Protein AF-M1EPU4-F1 (afdb_monomer_lite)

Organism: Mustela putorius furo (NCBI:txid9669)

Structure (mmCIF, N/CA/C/O backbone):
data_AF-M1EPU4-F1
#
_entry.id   AF-M1EPU4-F1
#
loop_
_atom_site.group_PDB
_atom_site.id
_atom_site.type_symbol
_atom_site.label_atom_id
_atom_site.label_alt_id
_atom_site.label_comp_id
_atom_site.label_asym_id
_atom_site.label_entity_id
_atom_site.label_seq_id
_atom_site.pdbx_PDB_ins_code
_atom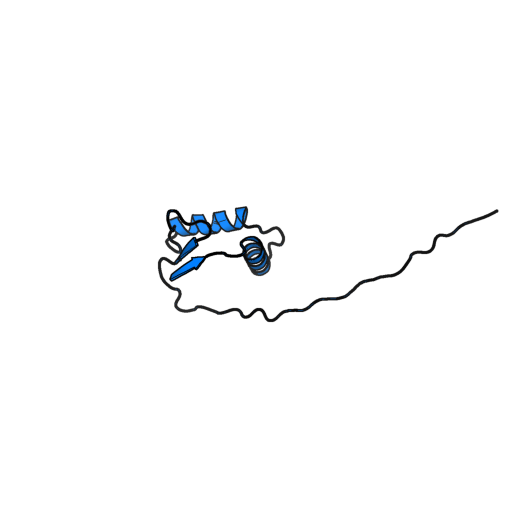_site.Cartn_x
_atom_site.Cartn_y
_atom_site.Cartn_z
_atom_site.occupancy
_atom_site.B_iso_or_equiv
_atom_site.auth_seq_id
_atom_site.auth_comp_id
_atom_site.auth_asym_id
_atom_site.auth_atom_id
_atom_site.pdbx_PDB_model_num
ATOM 1 N N . GLY A 1 1 ? -12.554 -3.444 7.934 1.00 87.81 1 GLY A N 1
ATOM 2 C CA . GLY A 1 1 ? -11.990 -4.812 7.957 1.00 87.81 1 GLY A CA 1
ATOM 3 C C . GLY A 1 1 ? -10.478 -4.742 7.963 1.00 87.81 1 GLY A C 1
ATOM 4 O O . GLY A 1 1 ? -9.939 -3.785 7.418 1.00 87.81 1 GLY A O 1
ATOM 5 N N . ILE A 1 2 ? -9.808 -5.692 8.618 1.00 94.50 2 ILE A N 1
ATOM 6 C CA . ILE A 1 2 ? -8.340 -5.744 8.753 1.00 94.50 2 ILE A CA 1
ATOM 7 C C . ILE A 1 2 ? -7.791 -6.787 7.778 1.00 94.50 2 ILE A C 1
ATOM 9 O O . ILE A 1 2 ? -8.376 -7.858 7.644 1.00 94.50 2 ILE A O 1
ATOM 13 N N . PHE A 1 3 ? -6.676 -6.486 7.115 1.00 95.00 3 PHE A N 1
ATOM 14 C CA . PHE A 1 3 ? -5.997 -7.415 6.215 1.00 95.00 3 PHE A CA 1
ATOM 15 C C . PHE A 1 3 ? -4.475 -7.298 6.324 1.00 95.00 3 PHE A C 1
ATOM 17 O O . PHE A 1 3 ? -3.938 -6.277 6.759 1.00 95.00 3 PHE A O 1
ATOM 24 N N . LYS A 1 4 ? -3.778 -8.358 5.908 1.00 95.81 4 LYS A N 1
ATOM 25 C CA . LYS A 1 4 ? -2.317 -8.438 5.891 1.00 95.81 4 LYS A CA 1
ATOM 26 C C . LYS A 1 4 ? -1.826 -8.769 4.490 1.00 95.81 4 LYS A C 1
ATOM 28 O O . LYS A 1 4 ? -2.320 -9.707 3.872 1.00 95.81 4 LYS A O 1
ATOM 33 N N . LEU A 1 5 ? -0.810 -8.054 4.020 1.00 96.56 5 LEU A N 1
ATOM 34 C CA . LEU A 1 5 ? -0.054 -8.475 2.843 1.00 96.56 5 LEU A CA 1
ATOM 35 C C . LEU A 1 5 ? 0.906 -9.583 3.274 1.00 96.56 5 LEU A C 1
ATOM 37 O O . LEU A 1 5 ? 1.899 -9.317 3.952 1.00 96.56 5 LEU A O 1
ATOM 41 N N . VAL A 1 6 ? 0.583 -10.821 2.907 1.00 95.88 6 VAL A N 1
ATOM 42 C CA . VAL A 1 6 ? 1.439 -11.986 3.172 1.00 95.88 6 VAL A CA 1
ATOM 43 C C . VAL A 1 6 ? 2.631 -11.987 2.216 1.00 95.88 6 VAL A C 1
ATOM 45 O O . VAL A 1 6 ? 3.769 -12.041 2.672 1.00 95.88 6 VAL A O 1
ATOM 48 N N . ASP A 1 7 ? 2.374 -11.824 0.916 1.00 96.25 7 ASP A N 1
ATOM 49 C CA . ASP A 1 7 ? 3.405 -11.636 -0.107 1.00 96.25 7 ASP A CA 1
ATOM 50 C C . ASP A 1 7 ? 3.314 -10.224 -0.703 1.00 96.25 7 ASP A C 1
ATOM 52 O O . ASP A 1 7 ? 2.560 -9.939 -1.636 1.00 96.25 7 ASP A O 1
ATOM 56 N N . SER A 1 8 ? 4.098 -9.302 -0.148 1.00 95.81 8 SER A N 1
ATOM 57 C CA . SER A 1 8 ? 4.136 -7.913 -0.613 1.00 95.81 8 SER A CA 1
ATOM 58 C C . SER A 1 8 ? 4.704 -7.763 -2.030 1.00 95.81 8 SER A C 1
ATOM 60 O O . SER A 1 8 ? 4.365 -6.800 -2.729 1.00 95.81 8 SER A O 1
ATOM 62 N N . LYS A 1 9 ? 5.541 -8.702 -2.488 1.00 96.31 9 LYS A N 1
ATOM 63 C CA . LYS A 1 9 ? 6.128 -8.685 -3.832 1.00 96.31 9 LYS A CA 1
ATOM 64 C C . LYS A 1 9 ? 5.088 -9.096 -4.870 1.00 96.31 9 LYS A C 1
ATOM 66 O O . LYS A 1 9 ? 4.941 -8.395 -5.867 1.00 96.31 9 LYS A O 1
ATOM 71 N N . ALA A 1 10 ? 4.340 -10.170 -4.628 1.00 95.38 10 ALA A N 1
ATOM 72 C CA . ALA A 1 10 ? 3.249 -10.585 -5.509 1.00 95.38 10 ALA A CA 1
ATOM 73 C C . ALA A 1 10 ? 2.153 -9.512 -5.588 1.00 95.38 10 ALA A C 1
ATOM 75 O O . ALA A 1 10 ? 1.789 -9.077 -6.680 1.00 95.38 10 ALA A O 1
ATOM 76 N N . VAL A 1 11 ? 1.713 -8.988 -4.437 1.00 95.44 11 VAL A N 1
ATOM 77 C CA . VAL A 1 11 ? 0.677 -7.943 -4.387 1.00 95.44 11 VAL A CA 1
ATOM 78 C C . VAL A 1 11 ? 1.111 -6.677 -5.131 1.00 95.44 11 VAL A C 1
ATOM 80 O O . VAL A 1 11 ? 0.323 -6.110 -5.884 1.00 95.44 11 VAL A O 1
ATOM 83 N N . SER A 1 12 ? 2.367 -6.239 -4.979 1.00 96.50 12 SER A N 1
ATOM 84 C CA . SER A 1 12 ? 2.851 -5.051 -5.701 1.00 96.50 12 SER A CA 1
ATOM 85 C C . SER A 1 12 ? 2.952 -5.260 -7.212 1.00 96.50 12 SER A C 1
ATOM 87 O O . SER A 1 12 ? 2.639 -4.335 -7.962 1.00 96.50 12 SER A O 1
ATOM 89 N N . LYS A 1 13 ? 3.291 -6.468 -7.675 1.00 95.81 13 LYS A N 1
ATOM 90 C CA . LYS A 1 13 ? 3.230 -6.816 -9.101 1.00 95.81 13 LYS A CA 1
ATOM 91 C C . LYS A 1 13 ? 1.801 -6.789 -9.640 1.00 95.81 13 LYS A C 1
ATOM 93 O O . LYS A 1 13 ? 1.573 -6.176 -10.679 1.00 95.81 13 LYS A O 1
ATOM 98 N N . LEU A 1 14 ? 0.842 -7.393 -8.932 1.00 94.56 14 LEU A N 1
ATOM 99 C CA . LEU A 1 14 ? -0.576 -7.382 -9.322 1.00 94.56 14 LEU A CA 1
ATOM 100 C C . LEU A 1 14 ? -1.128 -5.954 -9.375 1.00 94.56 14 LEU A C 1
ATOM 102 O O . LEU A 1 14 ? -1.774 -5.561 -10.346 1.00 94.56 14 LEU A O 1
ATOM 106 N N . TRP A 1 15 ? -0.787 -5.135 -8.379 1.00 94.50 15 TRP A N 1
ATOM 107 C CA . TRP A 1 15 ? -1.109 -3.710 -8.378 1.00 94.50 15 TRP A CA 1
ATOM 108 C C . TRP A 1 15 ? -0.491 -2.976 -9.578 1.00 94.50 15 TRP A C 1
ATOM 110 O O . TRP A 1 15 ? -1.143 -2.137 -10.202 1.00 94.50 15 TRP A O 1
ATOM 120 N N . GLY A 1 16 ? 0.756 -3.307 -9.923 1.00 96.56 16 GLY A N 1
ATOM 121 C CA . GLY A 1 16 ? 1.444 -2.818 -11.115 1.00 96.56 16 GLY A CA 1
ATOM 122 C C . GLY A 1 16 ? 0.718 -3.182 -12.406 1.00 96.56 16 GLY A C 1
ATOM 123 O O . GLY A 1 16 ? 0.426 -2.283 -13.194 1.00 96.56 16 GLY A O 1
ATOM 124 N N . LYS A 1 17 ? 0.352 -4.460 -12.588 1.00 95.12 17 LYS A N 1
ATOM 125 C CA . LYS A 1 17 ? -0.432 -4.958 -13.735 1.00 95.12 17 LYS A CA 1
ATOM 126 C C . LYS A 1 17 ? -1.739 -4.169 -13.876 1.00 95.12 17 LYS A C 1
ATOM 128 O O . LYS A 1 17 ? -1.989 -3.598 -14.933 1.00 95.12 17 LYS A O 1
ATOM 133 N N . GLN A 1 18 ? -2.493 -4.008 -12.785 1.00 92.88 18 GLN A N 1
ATOM 134 C CA . GLN A 1 18 ? -3.762 -3.265 -12.771 1.00 92.88 18 GLN A CA 1
ATOM 135 C C . GLN A 1 18 ? -3.612 -1.770 -13.107 1.00 92.88 18 GLN A C 1
ATOM 137 O O . GLN A 1 18 ? -4.543 -1.141 -13.609 1.00 92.88 18 GLN A O 1
ATOM 142 N N . LYS A 1 19 ? -2.459 -1.165 -12.803 1.00 93.81 19 LYS A N 1
ATOM 143 C CA . LYS A 1 19 ? -2.169 0.256 -13.071 1.00 93.81 19 LYS A CA 1
ATOM 144 C C . LYS A 1 19 ? -1.303 0.480 -14.313 1.00 93.81 19 LYS A C 1
ATOM 146 O O . LYS A 1 19 ? -0.899 1.617 -14.551 1.00 93.81 19 LYS A O 1
ATOM 151 N N . ASN A 1 20 ? -1.020 -0.572 -15.083 1.00 95.06 20 ASN A N 1
ATOM 152 C CA . ASN A 1 20 ? -0.091 -0.567 -16.212 1.00 95.06 20 ASN A CA 1
ATOM 153 C C . ASN A 1 20 ? 1.285 0.048 -15.859 1.00 95.06 20 ASN A C 1
ATOM 155 O O . ASN A 1 20 ? 1.813 0.924 -16.546 1.00 95.06 20 ASN A O 1
ATOM 159 N N . LYS A 1 21 ? 1.835 -0.365 -14.711 1.00 96.44 21 LYS A N 1
ATOM 160 C CA . LYS A 1 21 ? 3.147 0.035 -14.184 1.00 96.44 21 LYS A CA 1
ATOM 161 C C . LYS A 1 21 ? 3.998 -1.220 -13.932 1.00 96.44 21 LYS A C 1
ATOM 163 O O . LYS A 1 21 ? 3.915 -1.771 -12.835 1.00 96.44 21 LYS A O 1
ATOM 168 N N . PRO A 1 22 ? 4.798 -1.679 -14.913 1.00 93.50 22 PRO A N 1
ATOM 169 C CA . PRO A 1 22 ? 5.544 -2.938 -14.805 1.00 93.50 22 PRO A CA 1
ATOM 170 C C . PRO A 1 22 ? 6.629 -2.907 -13.717 1.00 93.50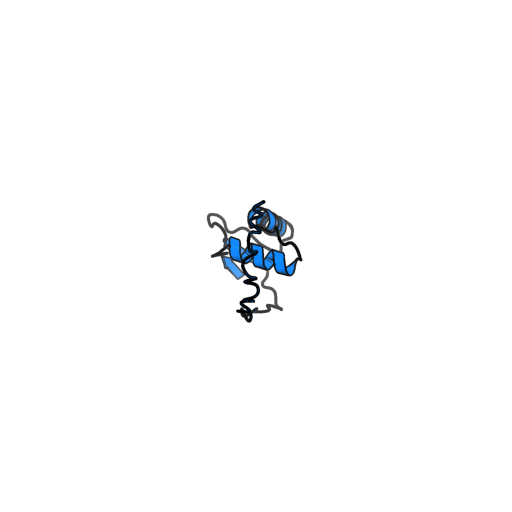 22 PRO A C 1
ATOM 172 O O . PRO A 1 22 ? 6.857 -3.917 -13.059 1.00 93.50 22 PRO A O 1
ATOM 175 N N . ASP A 1 23 ? 7.216 -1.737 -13.446 1.00 95.62 23 ASP A N 1
ATOM 176 C CA . ASP A 1 23 ? 8.269 -1.555 -12.430 1.00 95.62 23 ASP A CA 1
ATOM 177 C C . ASP A 1 23 ? 7.725 -1.329 -11.005 1.00 95.62 23 ASP A C 1
ATOM 179 O O . ASP A 1 23 ? 8.426 -0.837 -10.114 1.00 95.62 23 ASP A O 1
ATOM 183 N N . MET A 1 24 ? 6.445 -1.632 -10.770 1.00 97.94 24 MET A N 1
ATOM 184 C CA . MET A 1 24 ? 5.828 -1.470 -9.456 1.00 97.94 24 MET A CA 1
ATOM 185 C C . MET A 1 24 ? 6.470 -2.403 -8.423 1.00 97.94 24 MET A C 1
ATOM 187 O O . MET A 1 24 ? 6.682 -3.590 -8.661 1.00 97.94 24 MET A O 1
ATOM 191 N N . ASN A 1 25 ? 6.720 -1.869 -7.228 1.00 97.94 25 ASN A N 1
ATOM 192 C CA . ASN A 1 25 ? 7.237 -2.618 -6.089 1.00 97.94 25 ASN A CA 1
ATOM 193 C C . ASN A 1 25 ? 6.543 -2.189 -4.788 1.00 97.94 25 ASN A C 1
ATOM 195 O O . ASN A 1 25 ? 5.775 -1.221 -4.752 1.00 97.94 25 ASN A O 1
ATOM 199 N N . TYR A 1 26 ? 6.817 -2.919 -3.706 1.00 97.69 26 TYR A N 1
ATOM 200 C CA . TYR A 1 26 ? 6.211 -2.639 -2.409 1.00 97.69 26 TYR A CA 1
ATOM 201 C C . TYR A 1 26 ? 6.617 -1.277 -1.831 1.00 97.69 26 TYR A C 1
ATOM 203 O O . TYR A 1 26 ? 5.785 -0.644 -1.192 1.00 97.69 26 TYR A O 1
ATOM 211 N N . GLU A 1 27 ? 7.835 -0.782 -2.060 1.00 97.44 27 GLU A N 1
ATOM 212 C CA . GLU A 1 27 ? 8.246 0.526 -1.533 1.00 97.44 27 GLU A CA 1
ATOM 213 C C . GLU A 1 27 ? 7.372 1.646 -2.110 1.00 97.44 27 GLU A C 1
ATOM 215 O O . GLU A 1 27 ? 6.810 2.446 -1.357 1.00 97.44 27 GLU A O 1
ATOM 220 N N . THR A 1 28 ? 7.172 1.653 -3.431 1.00 97.50 28 THR A N 1
ATOM 221 C CA . THR A 1 28 ? 6.336 2.638 -4.132 1.00 97.50 28 THR A CA 1
ATOM 222 C C . THR A 1 28 ? 4.854 2.462 -3.803 1.00 97.50 28 THR A C 1
ATOM 224 O O . THR A 1 28 ? 4.191 3.418 -3.393 1.00 97.50 28 THR A O 1
ATOM 227 N N . MET A 1 29 ? 4.324 1.240 -3.909 1.00 97.44 29 MET A N 1
ATOM 228 C CA . MET A 1 29 ? 2.927 0.942 -3.563 1.00 97.44 29 MET A CA 1
ATOM 229 C C . MET A 1 29 ? 2.641 1.240 -2.082 1.00 97.44 29 MET A C 1
ATOM 231 O O . MET A 1 29 ? 1.606 1.805 -1.732 1.00 97.44 29 MET A O 1
ATOM 235 N N . GLY A 1 30 ? 3.585 0.927 -1.199 1.00 97.00 30 GLY A N 1
ATOM 236 C CA . GLY A 1 30 ? 3.508 1.179 0.234 1.00 97.00 30 GLY A CA 1
ATOM 237 C C . GLY A 1 30 ? 3.424 2.668 0.570 1.00 97.00 30 GLY A C 1
ATOM 238 O O . GLY A 1 30 ? 2.764 3.028 1.546 1.00 97.00 30 GLY A O 1
ATOM 239 N N . ARG A 1 31 ? 4.007 3.562 -0.248 1.00 97.06 31 ARG A N 1
ATOM 240 C CA . ARG A 1 31 ? 3.765 5.012 -0.120 1.00 97.06 31 ARG A CA 1
ATOM 241 C C . ARG A 1 31 ? 2.308 5.363 -0.401 1.00 97.06 31 ARG A C 1
ATOM 243 O O . ARG A 1 31 ? 1.722 6.091 0.395 1.00 97.06 31 ARG A O 1
ATOM 250 N N . ALA A 1 32 ? 1.706 4.809 -1.453 1.00 96.44 32 ALA A N 1
ATOM 251 C CA . ALA A 1 32 ? 0.288 5.024 -1.749 1.00 96.44 32 ALA A CA 1
ATOM 252 C C . ALA A 1 32 ? -0.615 4.549 -0.597 1.00 96.44 32 ALA A C 1
ATOM 254 O O . ALA A 1 32 ? -1.492 5.296 -0.162 1.00 96.44 32 ALA A O 1
ATOM 255 N N . LEU A 1 33 ? -0.338 3.367 -0.030 1.00 96.94 33 LEU A N 1
ATOM 256 C CA . LEU A 1 33 ? -1.066 2.855 1.139 1.00 96.94 33 LEU A CA 1
ATOM 257 C C . LEU A 1 33 ? -0.954 3.786 2.354 1.00 96.94 33 LEU A C 1
ATOM 259 O O . LEU A 1 33 ? -1.938 4.006 3.054 1.00 96.94 33 LEU A O 1
ATOM 263 N N . ARG A 1 34 ? 0.218 4.386 2.593 1.00 96.00 34 ARG A N 1
ATOM 264 C CA . ARG A 1 34 ? 0.396 5.371 3.674 1.00 96.00 34 ARG A CA 1
ATOM 265 C C . ARG A 1 34 ? -0.375 6.665 3.412 1.00 96.00 34 ARG A C 1
ATOM 267 O O . ARG A 1 34 ? -0.959 7.213 4.343 1.00 96.00 34 ARG A O 1
ATOM 274 N N . TYR A 1 35 ? -0.437 7.133 2.164 1.00 97.62 35 TYR A N 1
ATOM 275 C CA . TYR A 1 35 ? -1.266 8.292 1.807 1.00 97.62 35 TYR A CA 1
ATOM 276 C C . TYR A 1 35 ? -2.759 8.044 2.056 1.00 97.62 35 TYR A C 1
ATOM 278 O O . TYR A 1 35 ? -3.500 8.980 2.361 1.00 97.62 35 TYR A O 1
ATOM 286 N N . TYR A 1 36 ? -3.215 6.792 1.998 1.00 96.94 36 TYR A N 1
ATOM 287 C CA . TYR A 1 36 ? -4.598 6.447 2.317 1.00 96.94 36 TYR A CA 1
ATOM 288 C C . TYR A 1 36 ? -4.979 6.640 3.788 1.00 96.94 36 TYR A C 1
ATOM 290 O O . TYR A 1 36 ? -6.175 6.743 4.064 1.00 96.94 36 TYR A O 1
ATOM 298 N N . TYR A 1 37 ? -4.012 6.777 4.704 1.00 95.75 37 TYR A N 1
ATOM 299 C CA . TYR A 1 37 ? -4.287 7.118 6.103 1.00 95.75 37 TYR A CA 1
ATOM 300 C C . TYR A 1 37 ? -4.880 8.518 6.237 1.00 95.75 37 TYR A C 1
ATOM 302 O O . TYR A 1 37 ? -5.954 8.695 6.805 1.00 95.75 37 TYR A O 1
ATOM 310 N N . GLN A 1 38 ? -4.216 9.512 5.645 1.00 94.69 38 GLN A N 1
ATOM 311 C CA . GLN A 1 38 ? -4.677 10.903 5.675 1.00 94.69 38 GLN A CA 1
ATOM 312 C C . GLN A 1 38 ? -5.963 11.093 4.869 1.00 94.69 38 GLN A C 1
ATOM 314 O O . GLN A 1 38 ? -6.804 11.912 5.223 1.00 94.69 38 GLN A O 1
ATOM 319 N N . ARG A 1 39 ? -6.148 10.296 3.810 1.00 95.81 39 ARG A N 1
ATOM 320 C CA . ARG A 1 39 ? -7.377 10.298 3.006 1.00 95.81 39 ARG A CA 1
ATOM 321 C C . ARG A 1 39 ? -8.552 9.574 3.671 1.00 95.81 39 ARG A C 1
ATOM 323 O O . ARG A 1 39 ? -9.635 9.562 3.100 1.00 95.81 39 ARG A O 1
ATOM 330 N N . GLY A 1 40 ? -8.347 8.952 4.834 1.00 95.00 40 GLY A N 1
ATOM 331 C CA . GLY A 1 40 ? -9.399 8.258 5.574 1.00 95.00 40 GLY A CA 1
ATOM 332 C C . GLY A 1 40 ? -9.919 6.984 4.903 1.00 95.00 40 GLY A C 1
ATOM 333 O O . GLY A 1 40 ? -11.011 6.547 5.236 1.00 95.00 40 GLY A O 1
ATOM 334 N N . ILE A 1 41 ? -9.165 6.386 3.978 1.00 95.50 41 ILE A N 1
ATOM 335 C CA . ILE A 1 41 ? -9.539 5.116 3.330 1.00 95.50 41 ILE A CA 1
ATOM 336 C C . ILE A 1 41 ? -9.016 3.943 4.165 1.00 95.50 41 ILE A C 1
ATOM 338 O O . ILE A 1 41 ? -9.728 2.971 4.423 1.00 95.50 41 ILE A O 1
ATOM 342 N N . LEU A 1 42 ? -7.767 4.058 4.624 1.00 97.06 42 LEU A N 1
ATOM 343 C CA . LEU A 1 42 ? -7.120 3.086 5.497 1.00 97.06 42 LEU A CA 1
ATOM 344 C C . LEU A 1 42 ? -6.800 3.710 6.858 1.00 97.06 42 LEU A C 1
ATOM 346 O O . LEU A 1 42 ? -6.677 4.924 6.989 1.00 97.06 42 LEU A O 1
ATOM 350 N N . ALA A 1 43 ? -6.597 2.863 7.854 1.00 96.69 43 ALA A N 1
ATOM 351 C CA . ALA A 1 43 ? -6.021 3.179 9.146 1.00 96.69 43 ALA A CA 1
ATOM 352 C C . ALA A 1 43 ? -4.766 2.322 9.367 1.00 96.69 43 ALA A C 1
ATOM 354 O O . ALA A 1 43 ? -4.662 1.189 8.878 1.00 96.69 43 ALA A O 1
ATOM 355 N N . LYS A 1 44 ? -3.797 2.889 10.092 1.00 94.75 44 LYS A N 1
ATOM 356 C CA . LYS A 1 44 ? -2.566 2.197 10.477 1.00 94.75 44 LYS A CA 1
ATOM 357 C C . LYS A 1 44 ? -2.859 1.254 11.642 1.00 94.75 44 LYS A C 1
ATOM 359 O O . LYS A 1 44 ? -3.444 1.670 12.636 1.00 94.75 44 LYS A O 1
ATOM 364 N N . VAL A 1 45 ? -2.384 0.015 11.539 1.00 96.44 45 VAL A N 1
ATOM 365 C CA . VAL A 1 45 ? -2.377 -0.932 12.658 1.00 96.44 45 VAL A CA 1
ATOM 366 C C . VAL A 1 45 ? -1.018 -0.835 13.352 1.00 96.44 45 VAL A C 1
ATOM 368 O O . VAL A 1 45 ? 0.010 -1.209 12.787 1.00 96.44 45 VAL A O 1
ATOM 371 N N . GLU A 1 46 ? -0.992 -0.255 14.553 1.00 94.81 46 GLU A N 1
ATOM 372 C CA . GLU A 1 46 ? 0.246 -0.066 15.317 1.00 94.81 46 GLU A CA 1
ATOM 373 C C . GLU A 1 46 ? 0.893 -1.408 15.691 1.00 94.81 46 GLU A C 1
ATOM 375 O O . GLU A 1 46 ? 0.216 -2.398 15.961 1.00 94.81 46 GLU A O 1
ATOM 380 N N . GLY A 1 47 ? 2.227 -1.454 15.670 1.00 95.25 47 GLY A N 1
ATOM 381 C CA . GLY A 1 47 ? 3.004 -2.650 16.018 1.00 95.25 47 GLY A CA 1
ATOM 382 C C . GLY A 1 47 ? 2.951 -3.802 15.004 1.00 95.25 47 GLY A C 1
ATOM 383 O O . GLY A 1 47 ? 3.711 -4.758 15.149 1.00 95.25 47 GLY A O 1
ATOM 384 N N . GLN A 1 48 ? 2.126 -3.722 13.953 1.00 95.56 48 GLN A N 1
ATOM 385 C CA . GLN A 1 48 ? 1.979 -4.797 12.970 1.00 95.56 48 GLN A CA 1
ATOM 386 C C . GLN A 1 48 ? 2.501 -4.396 11.588 1.00 95.56 48 GLN A C 1
ATOM 388 O O . GLN A 1 48 ? 2.032 -3.454 10.949 1.00 95.56 48 GLN A O 1
ATOM 393 N N . ARG A 1 49 ? 3.495 -5.139 11.091 1.00 95.44 49 ARG A N 1
ATOM 394 C CA . ARG A 1 49 ? 4.062 -4.918 9.754 1.00 95.44 49 ARG A CA 1
ATOM 395 C C . ARG A 1 49 ? 3.170 -5.539 8.686 1.00 95.44 49 ARG A C 1
ATOM 397 O O . ARG A 1 49 ? 2.722 -6.670 8.847 1.00 95.44 49 ARG A O 1
ATOM 404 N N . LEU A 1 50 ? 2.998 -4.819 7.575 1.00 96.44 50 LEU A N 1
ATOM 405 C CA . LEU A 1 50 ? 2.194 -5.238 6.418 1.00 96.44 50 LEU A CA 1
ATOM 406 C C . LEU A 1 50 ? 0.705 -5.451 6.729 1.00 96.44 50 LEU A C 1
ATOM 408 O O . LEU A 1 50 ? 0.001 -6.056 5.924 1.00 96.44 50 LEU A O 1
ATOM 412 N N . VAL A 1 51 ? 0.230 -4.958 7.875 1.00 97.00 51 VAL A N 1
ATOM 413 C CA . VAL A 1 51 ? -1.171 -5.043 8.286 1.00 97.00 51 VAL A CA 1
ATOM 414 C C . VAL A 1 51 ? -1.813 -3.670 8.165 1.00 97.00 51 VAL A C 1
ATOM 416 O O . VAL A 1 51 ? -1.261 -2.663 8.612 1.00 97.00 51 VAL A O 1
ATOM 419 N N . TYR A 1 52 ? -2.987 -3.648 7.549 1.00 96.88 52 TYR A N 1
ATOM 420 C CA . TYR A 1 52 ? -3.747 -2.445 7.250 1.00 96.88 52 TYR A CA 1
ATOM 421 C C . TYR A 1 52 ? -5.213 -2.674 7.595 1.00 96.88 52 TYR A C 1
ATOM 423 O O . TYR A 1 52 ? -5.716 -3.799 7.566 1.00 96.88 52 TYR A O 1
ATOM 431 N N . GLN A 1 53 ? -5.917 -1.593 7.908 1.00 96.75 53 GLN A N 1
ATOM 432 C CA . GLN A 1 53 ? -7.335 -1.643 8.226 1.00 96.75 53 GLN A CA 1
ATOM 433 C C . GLN A 1 53 ? -8.095 -0.690 7.317 1.00 96.75 53 GLN A C 1
ATOM 435 O O . GLN A 1 53 ? -7.747 0.479 7.230 1.00 96.75 53 GLN A O 1
ATOM 440 N N . PHE A 1 54 ? -9.152 -1.156 6.660 1.00 96.06 54 PHE A N 1
ATOM 441 C CA . PHE A 1 54 ? -10.116 -0.258 6.029 1.00 96.06 54 PHE A CA 1
ATOM 442 C C . PHE A 1 54 ? -10.863 0.535 7.098 1.00 96.06 54 PHE A C 1
ATOM 444 O O . PHE A 1 54 ? -11.395 -0.077 8.033 1.00 96.06 54 PHE A O 1
ATOM 451 N N . LYS A 1 55 ? -10.924 1.865 6.942 1.00 93.44 55 LYS A N 1
ATOM 452 C CA . LYS A 1 55 ? -11.685 2.741 7.847 1.00 93.44 55 LYS A CA 1
ATOM 453 C C . LYS A 1 55 ? -13.179 2.420 7.782 1.00 93.44 55 LYS A C 1
ATOM 455 O O . LYS A 1 55 ? -13.819 2.273 8.815 1.00 93.44 55 LYS A O 1
ATOM 460 N N . GLU A 1 56 ? -13.683 2.213 6.571 1.00 92.44 56 GLU A N 1
ATOM 461 C CA . GLU A 1 56 ? -15.023 1.700 6.291 1.00 92.44 56 GLU A CA 1
ATOM 462 C C . GLU A 1 56 ? -14.913 0.528 5.316 1.00 92.44 56 GLU A C 1
ATOM 464 O O . GLU A 1 56 ? -14.088 0.55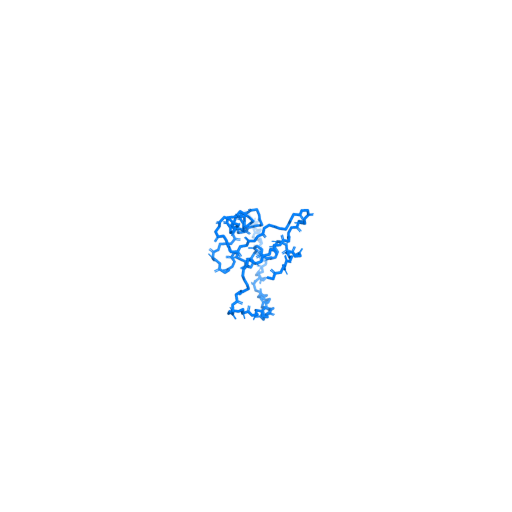3 4.403 1.00 92.44 56 GLU A O 1
ATOM 469 N N . MET A 1 57 ? -15.708 -0.524 5.524 1.00 88.44 57 MET A N 1
ATOM 470 C CA . MET A 1 57 ? -15.724 -1.657 4.597 1.00 88.44 57 MET A CA 1
ATOM 471 C C . MET A 1 57 ? -16.394 -1.243 3.282 1.00 88.44 57 MET A C 1
ATOM 473 O O . MET A 1 57 ? -17.544 -0.797 3.325 1.00 88.44 57 MET A O 1
ATOM 477 N N . PRO A 1 58 ? -15.725 -1.408 2.126 1.00 84.56 58 PRO A N 1
ATOM 478 C CA . PRO A 1 58 ? -16.364 -1.201 0.833 1.00 84.56 58 PRO A CA 1
ATOM 479 C C . PRO A 1 58 ? -17.570 -2.133 0.695 1.00 84.56 58 PRO A C 1
ATOM 481 O O . PRO A 1 58 ? -17.478 -3.307 1.048 1.00 84.56 58 PRO A O 1
ATOM 484 N N . LYS A 1 59 ? -18.692 -1.620 0.185 1.00 85.50 59 LYS A N 1
ATOM 485 C CA . LYS A 1 59 ? -19.889 -2.438 -0.082 1.00 85.50 59 LYS A CA 1
ATOM 486 C C . LYS A 1 59 ? -19.723 -3.285 -1.348 1.00 85.50 59 LYS A C 1
ATOM 488 O O . LYS A 1 59 ? -20.225 -4.400 -1.401 1.00 85.50 59 LYS A O 1
ATOM 493 N N . ASP A 1 60 ? -18.932 -2.787 -2.297 1.00 86.25 60 ASP A N 1
ATOM 494 C CA . ASP A 1 60 ? -18.710 -3.394 -3.612 1.00 86.25 60 ASP A CA 1
ATOM 495 C C . ASP A 1 60 ? -17.365 -4.139 -3.651 1.00 86.25 60 ASP A C 1
ATOM 497 O O . ASP A 1 60 ? -16.439 -3.787 -4.385 1.00 86.25 60 ASP A O 1
ATOM 501 N N . LEU A 1 61 ? -17.211 -5.140 -2.784 1.00 83.38 61 LEU A N 1
ATOM 502 C CA . LEU A 1 61 ? -16.028 -6.000 -2.777 1.00 83.38 61 LEU A CA 1
ATOM 503 C C . LEU A 1 61 ? -16.095 -6.995 -3.938 1.00 83.38 61 LEU A C 1
ATOM 505 O O . LEU A 1 61 ? -16.966 -7.858 -3.975 1.00 83.38 61 LEU A O 1
ATOM 509 N N . VAL A 1 62 ? -15.134 -6.896 -4.855 1.00 83.00 62 VAL A N 1
ATOM 510 C CA . VAL A 1 62 ? -14.919 -7.888 -5.913 1.00 83.00 62 VAL A CA 1
ATOM 511 C C . VAL A 1 62 ? -13.832 -8.849 -5.451 1.00 83.00 62 VAL A C 1
ATOM 513 O O . VAL A 1 62 ? -12.707 -8.431 -5.168 1.00 83.00 62 VAL A O 1
ATOM 516 N N . VAL A 1 63 ? -14.173 -10.132 -5.363 1.00 79.69 63 VAL A N 1
ATOM 517 C CA . VAL A 1 63 ? -13.196 -11.203 -5.162 1.00 79.69 63 VAL A CA 1
ATOM 518 C C . VAL A 1 63 ? -12.654 -11.573 -6.534 1.00 79.69 63 VAL A C 1
ATOM 520 O O . VAL A 1 63 ? -13.419 -11.915 -7.430 1.00 79.69 63 VAL A O 1
ATOM 523 N N . ILE A 1 64 ? -11.343 -11.435 -6.707 1.00 78.38 64 ILE A N 1
ATOM 524 C CA . ILE A 1 64 ? -10.652 -11.867 -7.920 1.00 78.38 64 ILE A CA 1
ATOM 525 C C . ILE A 1 64 ? -10.088 -13.247 -7.603 1.00 78.38 64 ILE A C 1
ATOM 527 O O . ILE A 1 64 ? -9.210 -13.365 -6.748 1.00 78.38 64 ILE A O 1
ATOM 531 N N . GLU A 1 65 ? -10.634 -14.275 -8.240 1.00 76.56 65 GLU A N 1
ATOM 532 C CA . GLU A 1 65 ? -10.033 -15.606 -8.256 1.00 76.56 65 GLU A CA 1
ATOM 533 C C . GLU A 1 65 ? -8.892 -15.592 -9.286 1.00 76.56 65 GLU A C 1
ATOM 535 O O . GLU A 1 65 ? -9.024 -14.985 -10.351 1.00 76.56 65 GLU A O 1
ATOM 540 N N . ASP A 1 66 ? -7.742 -16.175 -8.941 1.00 63.78 66 ASP A N 1
ATOM 541 C CA . ASP A 1 66 ? -6.584 -16.296 -9.836 1.00 63.78 66 ASP A CA 1
ATOM 542 C C . ASP A 1 66 ? -6.917 -17.284 -10.973 1.00 63.78 66 ASP A C 1
ATOM 544 O O . ASP A 1 66 ? -6.562 -18.459 -10.922 1.00 63.78 66 ASP A O 1
ATOM 548 N N . ASP A 1 67 ? -7.624 -16.817 -12.001 1.00 60.91 67 ASP A N 1
ATOM 549 C CA . ASP A 1 67 ? -7.847 -17.550 -13.251 1.00 60.91 67 ASP A CA 1
ATOM 550 C C . ASP A 1 67 ? -6.853 -17.048 -14.309 1.00 60.91 67 ASP A C 1
ATOM 552 O O . ASP A 1 67 ? -7.215 -16.294 -15.205 1.00 60.91 67 ASP A O 1
ATOM 556 N N . GLU A 1 68 ? -5.556 -17.355 -14.152 1.00 53.84 68 GLU A N 1
ATOM 557 C CA . GLU A 1 68 ? -4.618 -17.385 -15.289 1.00 53.84 68 GLU A CA 1
ATOM 558 C C . GLU A 1 68 ? -3.264 -18.030 -14.932 1.00 53.84 68 GLU A C 1
ATOM 560 O O . GLU A 1 68 ? -2.227 -17.376 -14.801 1.00 53.84 68 GLU A O 1
ATOM 565 N N . GLU A 1 69 ? -3.234 -19.363 -14.883 1.00 50.50 69 GLU A N 1
ATOM 566 C CA . GLU A 1 69 ? -2.049 -20.107 -15.320 1.00 50.50 69 GLU A CA 1
ATOM 567 C C . GLU A 1 69 ? -2.045 -20.131 -16.859 1.00 50.50 69 GLU A C 1
ATOM 569 O O . GLU A 1 69 ? -2.312 -21.151 -17.487 1.00 50.50 69 GLU A O 1
ATOM 574 N N . ARG A 1 70 ? -1.762 -18.992 -17.505 1.00 53.25 70 ARG A N 1
ATOM 575 C CA . ARG A 1 70 ? -1.321 -19.000 -18.906 1.00 53.25 70 ARG A CA 1
ATOM 576 C C . ARG A 1 70 ? 0.191 -18.895 -18.921 1.00 53.25 70 ARG A C 1
ATOM 578 O O . ARG A 1 70 ? 0.790 -17.840 -19.107 1.00 53.25 70 ARG A O 1
ATOM 585 N N . THR A 1 71 ? 0.806 -20.042 -18.673 1.00 46.44 71 THR A N 1
ATOM 586 C CA . THR A 1 71 ? 2.183 -20.326 -19.053 1.00 46.44 71 THR A CA 1
ATOM 587 C C . THR A 1 71 ? 2.285 -20.221 -20.579 1.00 46.44 71 THR A C 1
ATOM 589 O O . THR A 1 71 ? 2.055 -21.181 -21.308 1.00 46.44 71 THR A O 1
ATOM 592 N N . GLU A 1 72 ? 2.612 -19.040 -21.111 1.00 43.12 72 GLU A N 1
ATOM 593 C CA . GLU A 1 72 ? 3.060 -18.939 -22.505 1.00 43.12 72 GLU A CA 1
ATOM 594 C C . GLU A 1 72 ? 4.485 -19.488 -22.619 1.00 43.12 72 GLU A C 1
ATOM 596 O O . GLU A 1 72 ? 5.494 -18.789 -22.537 1.00 43.12 72 GLU A O 1
ATOM 601 N N . VAL A 1 73 ? 4.538 -20.805 -22.805 1.00 52.66 73 VAL A N 1
ATOM 602 C CA . VAL A 1 73 ? 5.646 -21.545 -23.403 1.00 52.66 73 VAL A CA 1
ATOM 603 C C . VAL A 1 73 ? 5.754 -21.148 -24.880 1.00 52.66 73 VAL A C 1
ATOM 605 O O . VAL A 1 73 ? 5.208 -21.822 -25.737 1.00 52.66 73 VAL A O 1
ATOM 608 N N . THR A 1 74 ? 6.455 -20.058 -25.192 1.00 49.22 74 THR A N 1
ATOM 609 C CA . THR A 1 74 ? 7.028 -19.752 -26.525 1.00 49.22 74 THR A CA 1
ATOM 610 C C . THR A 1 74 ? 8.039 -18.612 -26.324 1.00 49.22 74 THR A C 1
ATOM 612 O O . THR A 1 74 ? 7.656 -17.553 -25.853 1.00 49.22 74 THR A O 1
ATOM 615 N N . ALA A 1 75 ? 9.340 -18.709 -26.591 1.00 50.38 75 ALA A N 1
ATOM 616 C CA . ALA A 1 75 ? 9.994 -19.377 -27.699 1.00 50.38 75 ALA A CA 1
ATOM 617 C C . ALA A 1 75 ? 11.386 -19.895 -27.291 1.00 50.38 75 ALA A C 1
ATOM 619 O O . ALA A 1 75 ? 12.301 -19.121 -27.012 1.00 50.38 75 ALA A O 1
ATOM 620 N N . ALA A 1 76 ? 11.564 -21.214 -27.338 1.00 51.34 76 ALA A N 1
ATOM 621 C CA . ALA A 1 76 ? 12.840 -21.768 -27.756 1.00 51.34 76 ALA A CA 1
ATOM 622 C C . ALA A 1 76 ? 12.929 -21.544 -29.272 1.00 51.34 76 ALA A C 1
ATOM 624 O O . ALA A 1 76 ? 12.082 -22.041 -30.013 1.00 51.34 76 ALA A O 1
ATOM 625 N N . SER A 1 77 ? 13.918 -20.777 -29.725 1.00 48.00 77 SER A N 1
ATOM 626 C CA . SER A 1 77 ? 14.295 -20.719 -31.138 1.00 48.00 77 SER A CA 1
ATOM 627 C C . SER A 1 77 ? 15.768 -21.122 -31.269 1.00 48.00 77 SER A C 1
ATOM 629 O O . SER A 1 77 ? 16.554 -20.819 -30.365 1.00 48.00 77 SER A O 1
ATOM 631 N N . PRO A 1 78 ? 16.134 -21.8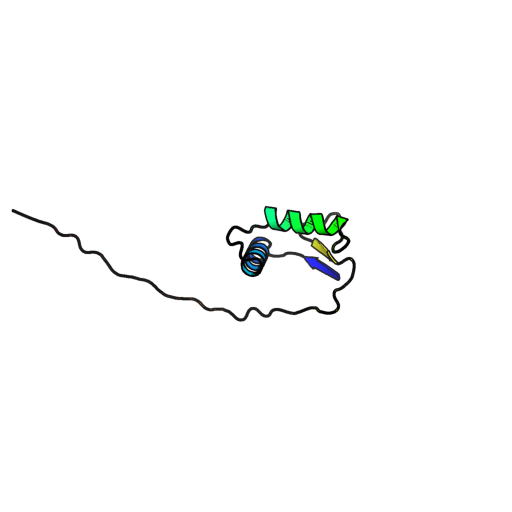80 -32.316 1.00 55.72 78 PRO A N 1
ATOM 632 C CA . PRO A 1 78 ? 17.241 -22.826 -32.285 1.00 55.72 78 PRO A CA 1
ATOM 633 C C . PRO A 1 78 ? 18.579 -22.192 -32.672 1.00 55.72 78 PRO A C 1
ATOM 635 O O . PRO A 1 78 ? 18.628 -21.197 -33.389 1.00 55.72 78 PRO A O 1
ATOM 638 N N . GLN A 1 79 ? 19.653 -22.831 -32.197 1.00 48.88 79 GLN A N 1
ATOM 639 C CA . GLN A 1 79 ? 21.021 -22.845 -32.736 1.00 48.88 79 GLN A CA 1
ATOM 640 C C . GLN A 1 79 ? 21.251 -22.039 -34.029 1.00 48.88 79 GLN A C 1
ATOM 642 O O . GLN A 1 79 ? 20.855 -22.454 -35.116 1.00 48.88 79 GLN A O 1
ATOM 647 N N . ALA A 1 80 ? 22.009 -20.946 -33.915 1.00 47.44 80 ALA A N 1
ATOM 648 C CA . ALA A 1 80 ? 22.717 -20.365 -35.048 1.00 47.44 80 ALA A CA 1
ATOM 649 C C . ALA A 1 80 ? 24.075 -21.065 -35.196 1.00 47.44 80 ALA A C 1
ATOM 651 O O . ALA A 1 80 ? 24.955 -20.953 -34.340 1.00 47.44 80 ALA A O 1
ATOM 652 N N . SER A 1 81 ? 24.202 -21.822 -36.281 1.00 48.19 81 SER A N 1
ATOM 653 C CA . SER A 1 81 ? 25.410 -22.494 -36.744 1.00 48.19 81 SER A CA 1
ATOM 654 C C . SER A 1 81 ? 26.529 -21.497 -37.059 1.00 48.19 81 SER A C 1
ATOM 656 O O . SER A 1 81 ? 26.307 -20.465 -37.690 1.00 48.19 81 SER A O 1
ATOM 658 N N . THR A 1 82 ? 27.751 -21.836 -36.661 1.00 56.50 82 THR A N 1
ATOM 659 C CA . THR A 1 82 ? 28.989 -21.162 -37.067 1.00 56.50 82 THR A CA 1
ATOM 660 C C . THR A 1 82 ? 29.274 -21.386 -38.555 1.00 56.50 82 THR A C 1
ATOM 662 O O . THR A 1 82 ? 29.204 -22.538 -38.993 1.00 56.50 82 THR A O 1
ATOM 665 N N . PRO A 1 83 ? 29.720 -20.379 -39.323 1.00 58.31 83 PRO A N 1
ATOM 666 C CA . PRO A 1 83 ? 30.456 -20.634 -40.549 1.00 58.31 83 PRO A CA 1
ATOM 667 C C . PRO A 1 83 ? 31.963 -20.607 -40.259 1.00 58.31 83 PRO A C 1
ATOM 669 O O . PRO A 1 83 ? 32.559 -19.553 -40.040 1.00 58.31 83 PRO A O 1
ATOM 672 N N . SER A 1 84 ? 32.577 -21.789 -40.270 1.00 44.81 84 SER A N 1
ATOM 673 C CA . SER A 1 84 ? 34.018 -21.953 -40.458 1.00 44.81 84 SER A CA 1
ATOM 674 C C . SER A 1 84 ? 34.311 -21.782 -41.949 1.00 44.81 84 SER A C 1
ATOM 676 O O . SER A 1 84 ? 33.901 -22.624 -42.743 1.00 44.81 84 SER A O 1
ATOM 678 N N . THR A 1 85 ? 35.004 -20.711 -42.337 1.00 60.00 85 THR A N 1
ATOM 679 C CA . THR A 1 85 ? 35.599 -20.601 -43.676 1.00 60.00 85 THR A CA 1
ATOM 680 C C . THR A 1 85 ? 37.069 -20.979 -43.584 1.00 60.00 85 THR A C 1
ATOM 682 O O . THR A 1 85 ? 37.843 -20.366 -42.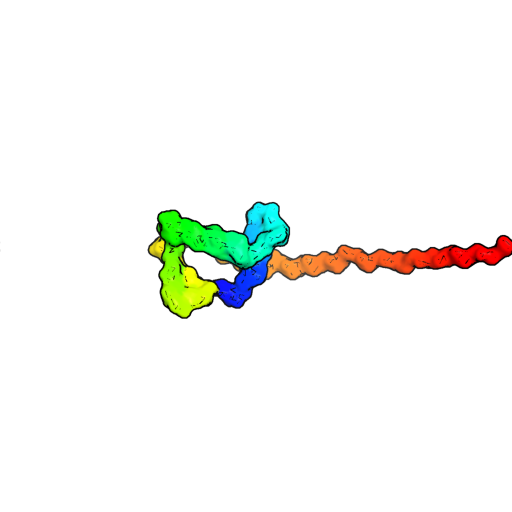851 1.00 60.00 85 THR A O 1
ATOM 685 N N . SER A 1 86 ? 37.426 -22.015 -44.333 1.00 52.56 86 SER A N 1
ATOM 686 C CA . SER A 1 86 ? 38.791 -22.392 -44.675 1.00 52.56 86 SER A CA 1
ATOM 687 C C . SER A 1 86 ? 38.988 -22.104 -46.159 1.00 52.56 86 SER A C 1
ATOM 689 O O . SER A 1 86 ? 38.243 -22.655 -46.969 1.00 52.56 86 SER A O 1
ATOM 691 N N . SER A 1 87 ? 39.954 -21.249 -46.495 1.00 50.94 87 SER A N 1
ATOM 692 C CA . SER A 1 87 ? 40.842 -21.277 -47.677 1.00 50.94 87 SER A CA 1
ATOM 693 C C . SER A 1 87 ? 41.703 -20.021 -47.669 1.00 50.94 87 SER A C 1
ATOM 695 O O . SER A 1 87 ? 41.113 -18.925 -47.550 1.00 50.94 87 SER A O 1
#

InterPro domains:
  IPR000418 Ets domain [PF00178] (1-54)
  IPR000418 Ets domain [P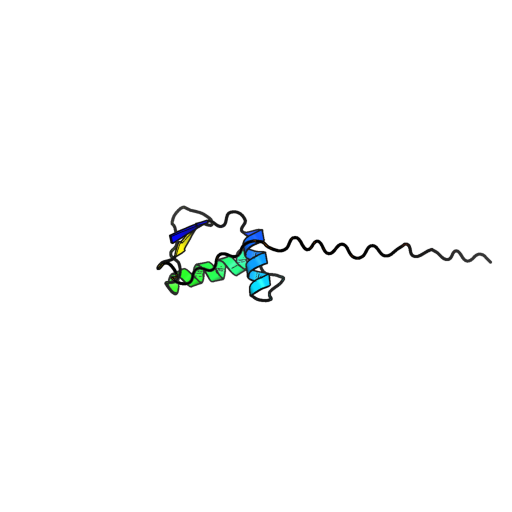R00454] (18-36)
  IPR000418 Ets domain [PR00454] (37-55)
  IPR000418 Ets domain [PS00346] (21-36)
  IPR000418 Ets domain [PS50061] (1-55)
  IPR000418 Ets domain [SM00413] (1-59)
  IPR036388 Winged helix-like DNA-binding domain superfamily [G3DSA:1.10.10.10] (1-75)
  IPR036390 Winged helix DNA-binding domain superfamily [SSF46785] (1-74)
  IPR046328 ETS family [PTHR11849] (1-66)

Sequence (87 aa):
GIFKLVDSKAVSKLWGKQKNKPDMNYETMGRALRYYYQRGILAKVEGQRLVYQFKEMPKDLVVIEDDEERTEVTAASPQASTPSTSS

Secondary structure (DSSP, 8-state):
-EEE-S-HHHHHHHHHHHTT-TT--HHHHHHHHHHHHHTTSEEE-TT-TTEEEESS--SSPPP------------------------

pLDDT: mean 83.37, std 18.85, range [43.12, 97.94]

Foldseek 3Di:
DKDFDPPQAVVQCVVCVVVVNNPGGNVVVVVVLVVVCVVQQWPDDPPDPRMIGGSDDDPDDDDDDPPDPPPPPDDDDDDDDDDDDDD

Radius of gyration: 21.94 Å; chains: 1; bounding box: 61×34×64 Å